Protein AF-A0A0K2ZDU6-F1 (afdb_monomer)

Sequence (89 aa):
MFFGVPYIPFFIGAGGGFLMGIYFDMWLLLLIPVIVFVMQQMTKRDEMIFRMLGLRWMLRMRVRNLQRYSGMWVFSPNEYRRNVPGAKP

Solvent-accessible surface area (backbone atoms only — not comparable to full-atom values): 5387 Å² total; per-residue (Å²): 108,52,95,71,26,54,56,67,64,46,50,55,49,43,48,48,28,46,50,47,11,73,75,77,40,65,75,41,44,68,46,29,63,56,54,52,50,54,47,30,60,49,34,73,76,39,70,60,52,62,58,52,51,50,50,51,50,53,50,58,74,64,52,80,54,36,81,84,50,80,68,44,89,60,89,65,91,74,73,80,69,87,76,58,92,81,70,79,133

Nearest PDB structures (foldseek):
  7o41-assembly1_C-1  TM=7.735E-01  e=2.547E-02  Escherichia coli

Foldseek 3Di:
DPPLADPVQLCCQLVVQVVCCVPPHVVSNVCSVVSVVVRNVVSVVPVCPVVVVVVVVVLVVQQDCCVVVVNDSDNDPDDDPPDDVPDDD

Structure (mmCIF, N/CA/C/O backbone):
data_AF-A0A0K2ZDU6-F1
#
_entry.id   AF-A0A0K2ZDU6-F1
#
loop_
_atom_site.group_PDB
_atom_site.id
_atom_site.type_symbol
_atom_site.label_atom_id
_atom_site.label_alt_id
_atom_site.label_comp_id
_atom_site.label_asym_id
_atom_site.label_entity_id
_atom_site.label_seq_id
_atom_site.pdbx_PDB_ins_code
_atom_site.Cartn_x
_atom_site.Cartn_y
_atom_site.Cartn_z
_atom_site.occupancy
_atom_site.B_iso_or_equiv
_atom_site.auth_seq_id
_atom_site.auth_comp_id
_atom_site.auth_asym_id
_atom_site.auth_atom_id
_atom_site.pdbx_PDB_model_num
ATOM 1 N N . MET A 1 1 ? -1.869 9.873 -12.020 1.00 71.62 1 MET A N 1
ATOM 2 C CA . MET A 1 1 ? -1.737 8.488 -12.528 1.00 71.62 1 MET A CA 1
ATOM 3 C C . MET A 1 1 ? -0.410 8.372 -13.259 1.00 71.62 1 MET A C 1
ATOM 5 O O . MET A 1 1 ? 0.031 9.375 -13.801 1.00 71.62 1 MET A O 1
ATOM 9 N N . PHE A 1 2 ? 0.229 7.206 -13.253 1.00 73.12 2 PHE A N 1
ATOM 10 C CA . PHE A 1 2 ? 1.506 6.939 -13.921 1.00 73.12 2 PHE A CA 1
ATOM 11 C C . PHE A 1 2 ? 1.371 5.620 -14.697 1.00 73.12 2 PHE A C 1
ATOM 13 O O . PHE A 1 2 ? 0.828 4.660 -14.155 1.00 73.12 2 PHE A O 1
ATOM 20 N N . PHE A 1 3 ? 1.749 5.588 -15.981 1.00 74.69 3 PHE A N 1
ATOM 21 C CA . PHE A 1 3 ? 1.513 4.443 -16.886 1.00 74.69 3 PHE A CA 1
ATOM 22 C C . PHE A 1 3 ? 0.068 3.882 -16.869 1.00 74.69 3 PHE A C 1
ATOM 24 O O . PHE A 1 3 ? -0.139 2.673 -16.957 1.00 74.69 3 PHE A O 1
ATOM 31 N N . GLY A 1 4 ? -0.954 4.738 -16.729 1.00 78.12 4 GLY A N 1
ATOM 32 C CA . GLY A 1 4 ? -2.362 4.303 -16.680 1.00 78.12 4 GLY A CA 1
ATOM 33 C C . GLY A 1 4 ? -2.782 3.605 -15.376 1.00 78.12 4 GLY A C 1
ATOM 34 O O . GLY A 1 4 ? -3.861 3.021 -15.303 1.00 78.12 4 GLY A O 1
ATOM 35 N N . VAL A 1 5 ? -1.947 3.663 -14.335 1.00 85.19 5 VAL A N 1
ATOM 36 C CA . VAL A 1 5 ? -2.223 3.132 -12.992 1.00 85.19 5 VAL A CA 1
ATOM 37 C 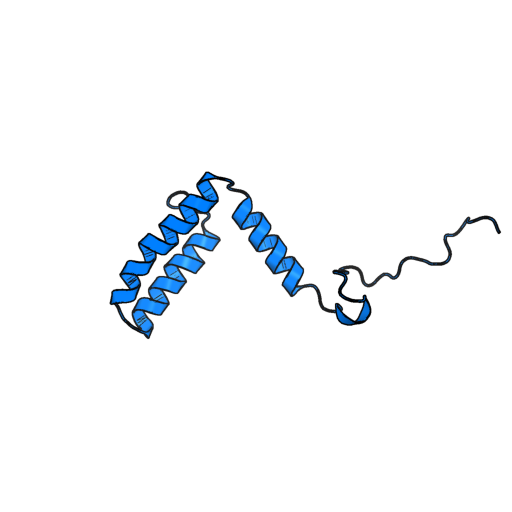C . VAL A 1 5 ? -2.215 4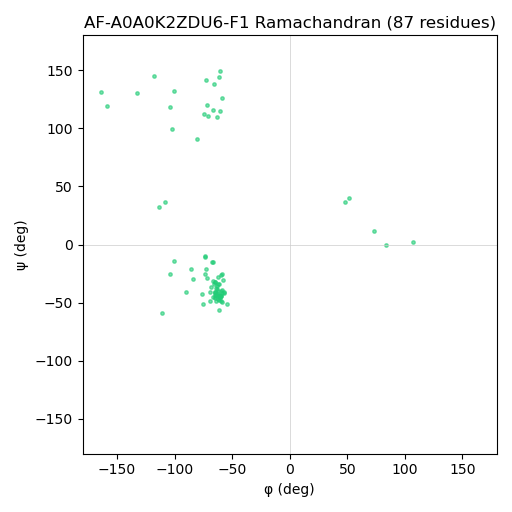.287 -11.976 1.00 85.19 5 VAL A C 1
ATOM 39 O O . VAL A 1 5 ? -1.454 5.251 -12.135 1.00 85.19 5 VAL A O 1
ATOM 42 N N . PRO A 1 6 ? -3.054 4.274 -10.924 1.00 87.69 6 PRO A N 1
ATOM 43 C CA . PRO A 1 6 ? -2.978 5.288 -9.874 1.00 87.69 6 PRO A CA 1
ATOM 44 C C . PRO A 1 6 ? -1.608 5.279 -9.166 1.00 87.69 6 PRO A C 1
ATOM 46 O O . PRO A 1 6 ? -0.964 4.242 -9.041 1.00 87.69 6 PRO A O 1
ATOM 49 N N . TYR A 1 7 ? -1.147 6.440 -8.688 1.00 88.88 7 TYR A N 1
ATOM 50 C CA . TYR A 1 7 ? 0.227 6.601 -8.177 1.00 88.88 7 TYR A CA 1
ATOM 51 C C . TYR A 1 7 ? 0.537 5.699 -6.969 1.00 88.88 7 TYR A C 1
ATOM 53 O O . TYR A 1 7 ? 1.573 5.044 -6.924 1.00 88.88 7 TYR A O 1
ATOM 61 N N . ILE A 1 8 ? -0.393 5.630 -6.013 1.00 88.31 8 ILE A N 1
ATOM 62 C CA . ILE A 1 8 ? -0.246 4.846 -4.779 1.00 88.31 8 ILE A CA 1
ATOM 63 C C . ILE A 1 8 ? -0.077 3.339 -5.066 1.00 88.31 8 ILE A C 1
ATOM 65 O O . ILE A 1 8 ? 0.931 2.778 -4.638 1.00 88.31 8 ILE A O 1
ATOM 69 N N . PRO A 1 9 ? -0.994 2.656 -5.786 1.00 89.25 9 PRO A N 1
ATOM 70 C CA . PRO A 1 9 ? -0.832 1.234 -6.085 1.00 89.25 9 PRO A CA 1
ATOM 71 C C . PRO A 1 9 ? 0.400 0.950 -6.949 1.00 89.25 9 PRO A C 1
ATOM 73 O O . PRO A 1 9 ? 1.073 -0.047 -6.700 1.00 89.25 9 PRO A O 1
ATOM 76 N N . PHE A 1 10 ? 0.753 1.837 -7.890 1.00 91.81 10 PHE A N 1
ATOM 77 C CA . PHE A 1 10 ? 1.987 1.696 -8.665 1.00 91.81 10 PHE A CA 1
ATOM 78 C C . PHE A 1 10 ? 3.222 1.680 -7.757 1.00 91.81 10 PHE A C 1
ATOM 80 O O . PHE A 1 10 ? 4.039 0.772 -7.863 1.00 91.81 10 PHE A O 1
ATOM 87 N N . PHE A 1 11 ? 3.340 2.636 -6.833 1.00 93.06 11 PHE A N 1
ATOM 88 C CA . PHE A 1 11 ? 4.492 2.714 -5.936 1.00 93.06 11 PHE A CA 1
ATOM 89 C C . PHE A 1 11 ? 4.572 1.510 -4.991 1.00 93.06 11 PHE A C 1
ATOM 91 O O . PHE A 1 11 ? 5.646 0.951 -4.797 1.00 93.06 11 PHE A O 1
ATOM 98 N N . ILE A 1 12 ? 3.434 1.063 -4.451 1.00 93.12 12 ILE A N 1
ATOM 99 C CA . ILE A 1 12 ? 3.386 -0.118 -3.578 1.00 93.12 12 ILE A CA 1
ATOM 100 C C . ILE A 1 12 ? 3.775 -1.384 -4.354 1.00 93.12 12 ILE A C 1
ATOM 102 O O . ILE A 1 12 ? 4.554 -2.189 -3.852 1.00 93.12 12 ILE A O 1
ATOM 106 N N . GLY A 1 13 ? 3.270 -1.566 -5.576 1.00 92.06 13 GLY A N 1
ATOM 107 C CA . GLY A 1 13 ? 3.557 -2.761 -6.370 1.00 92.06 13 GLY A CA 1
ATOM 108 C C . GLY A 1 13 ? 4.955 -2.776 -6.980 1.00 92.06 13 GLY A C 1
ATOM 109 O O . GLY A 1 13 ? 5.683 -3.747 -6.802 1.00 92.06 13 GLY A O 1
ATOM 110 N N . ALA A 1 14 ? 5.349 -1.706 -7.673 1.00 93.38 14 ALA A N 1
ATOM 111 C CA . ALA A 1 14 ? 6.671 -1.601 -8.286 1.00 93.38 14 ALA A CA 1
ATOM 112 C C . ALA A 1 14 ? 7.771 -1.469 -7.226 1.00 93.38 14 ALA A C 1
ATOM 114 O O . ALA A 1 14 ? 8.797 -2.131 -7.338 1.00 93.38 14 ALA A O 1
ATOM 115 N N . GLY A 1 15 ? 7.539 -0.684 -6.170 1.00 93.88 15 GLY A N 1
ATOM 116 C CA . GLY A 1 15 ? 8.452 -0.579 -5.031 1.00 93.88 15 GLY A CA 1
ATOM 117 C C . GLY A 1 15 ? 8.559 -1.891 -4.256 1.00 93.88 15 GLY A C 1
ATOM 118 O O . GLY A 1 15 ? 9.662 -2.311 -3.924 1.00 93.88 15 GLY A O 1
ATOM 119 N N . GLY A 1 16 ? 7.440 -2.591 -4.041 1.00 94.38 16 GLY A N 1
ATOM 120 C CA . GLY A 1 16 ? 7.436 -3.927 -3.443 1.00 94.38 16 GLY A CA 1
ATOM 121 C C . GLY A 1 16 ? 8.215 -4.944 -4.278 1.00 94.38 16 GLY A C 1
ATOM 122 O O . GLY A 1 16 ? 9.075 -5.636 -3.740 1.00 94.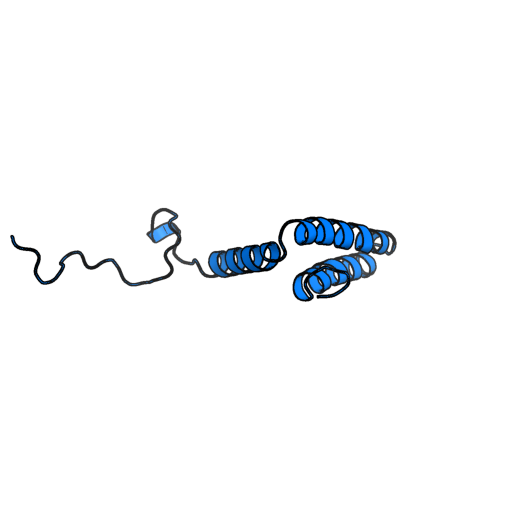38 16 GLY A O 1
ATOM 123 N N . GLY A 1 17 ? 7.980 -4.988 -5.593 1.00 94.44 17 GLY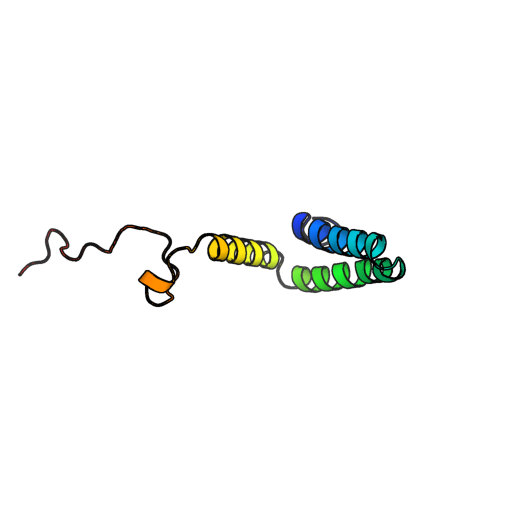 A N 1
ATOM 124 C CA . GLY A 1 17 ? 8.724 -5.852 -6.516 1.00 94.44 17 GLY A CA 1
ATOM 125 C C . GLY A 1 17 ? 10.212 -5.501 -6.596 1.00 94.44 17 GLY A C 1
ATOM 126 O O . GLY A 1 17 ? 11.054 -6.394 -6.612 1.00 94.44 17 GLY A O 1
ATOM 127 N N . PHE A 1 18 ? 10.550 -4.211 -6.568 1.00 95.50 18 PHE A N 1
ATOM 128 C CA . PHE A 1 18 ? 11.932 -3.736 -6.539 1.00 95.50 18 PHE A CA 1
ATOM 129 C C . PHE A 1 18 ? 12.663 -4.159 -5.264 1.00 95.50 18 PHE A C 1
ATOM 131 O O . PHE A 1 18 ? 13.752 -4.723 -5.343 1.00 95.50 18 PHE A O 1
ATOM 138 N N . LEU A 1 19 ? 12.048 -3.951 -4.094 1.00 95.88 19 LEU A N 1
ATOM 139 C CA . LEU A 1 19 ? 12.599 -4.422 -2.825 1.00 95.88 19 LEU A CA 1
ATOM 140 C C . LEU A 1 19 ? 12.759 -5.944 -2.848 1.00 95.88 19 LEU A C 1
ATOM 142 O O . LEU A 1 19 ? 13.817 -6.448 -2.493 1.00 95.88 19 LEU A O 1
ATOM 146 N N . MET A 1 20 ? 11.765 -6.684 -3.341 1.00 94.31 20 MET A N 1
ATOM 147 C CA . MET A 1 20 ? 11.866 -8.139 -3.462 1.00 94.31 20 MET A CA 1
ATOM 148 C C . MET A 1 20 ? 13.048 -8.560 -4.353 1.00 94.31 20 MET A C 1
ATOM 150 O O . MET A 1 20 ? 13.775 -9.487 -4.006 1.00 94.31 20 MET A O 1
ATOM 154 N N . GLY A 1 21 ? 13.283 -7.828 -5.444 1.00 94.38 21 GLY A N 1
ATOM 155 C CA . GLY A 1 21 ? 14.422 -8.030 -6.336 1.00 94.38 21 GLY A CA 1
ATOM 156 C C . GLY A 1 21 ? 15.783 -7.781 -5.695 1.00 94.38 21 GLY A C 1
ATOM 157 O O . GLY A 1 21 ? 16.735 -8.505 -5.959 1.00 94.38 21 GLY A O 1
ATOM 158 N N . ILE A 1 22 ? 15.881 -6.783 -4.821 1.00 95.31 22 ILE A N 1
ATOM 159 C CA . ILE A 1 22 ? 17.128 -6.494 -4.103 1.00 95.31 22 ILE A CA 1
ATOM 160 C C . ILE A 1 22 ? 17.372 -7.501 -2.978 1.00 95.31 22 ILE A C 1
ATOM 162 O O . ILE A 1 22 ? 18.505 -7.926 -2.774 1.00 95.31 22 ILE A O 1
ATOM 166 N N . TYR A 1 23 ? 16.328 -7.848 -2.223 1.00 95.06 23 TYR A N 1
ATOM 167 C CA . TYR A 1 23 ? 16.473 -8.632 -0.996 1.00 95.06 23 TYR A CA 1
ATOM 168 C C . TYR A 1 23 ? 16.536 -10.144 -1.226 1.00 95.06 23 TYR A C 1
ATOM 170 O O . TYR A 1 23 ? 17.160 -10.834 -0.424 1.00 95.06 23 TYR A O 1
ATOM 178 N N . PHE A 1 24 ? 15.889 -10.664 -2.272 1.00 93.88 24 PHE A N 1
ATOM 179 C CA . PHE A 1 24 ? 15.850 -12.105 -2.534 1.00 93.88 24 PHE A CA 1
ATOM 180 C C . PHE A 1 24 ? 16.656 -12.476 -3.770 1.00 93.88 24 PHE A C 1
ATOM 182 O O . PHE A 1 24 ? 17.575 -13.282 -3.672 1.00 93.88 24 PHE A O 1
ATOM 189 N N . ASP A 1 25 ? 16.305 -11.908 -4.925 1.00 92.06 25 ASP A N 1
ATOM 190 C CA . ASP A 1 25 ? 16.946 -12.252 -6.190 1.00 92.06 25 ASP A CA 1
ATOM 191 C C . ASP A 1 25 ? 16.642 -11.205 -7.276 1.00 92.06 25 ASP A C 1
ATOM 193 O O . ASP A 1 25 ? 15.477 -10.879 -7.518 1.00 92.06 25 ASP A O 1
ATOM 197 N N . MET A 1 26 ? 17.670 -10.721 -7.984 1.00 91.62 26 MET A N 1
ATOM 198 C CA . MET A 1 26 ? 17.534 -9.714 -9.047 1.00 91.62 26 MET A CA 1
ATOM 199 C C . MET A 1 26 ? 16.606 -10.145 -10.193 1.00 91.62 26 MET A C 1
ATOM 201 O O . MET A 1 26 ? 16.004 -9.279 -10.834 1.00 91.62 26 MET A O 1
ATOM 205 N N . TRP A 1 27 ? 16.423 -11.444 -10.439 1.00 93.44 27 TRP A N 1
ATOM 206 C CA . TRP A 1 27 ? 15.470 -11.953 -11.431 1.00 93.44 27 TRP A CA 1
ATOM 207 C C . TRP A 1 27 ? 14.026 -11.532 -11.126 1.00 93.44 27 TRP A C 1
ATOM 209 O O . TRP A 1 27 ? 13.227 -11.357 -12.049 1.00 93.44 27 TRP A O 1
ATOM 219 N N . LEU A 1 28 ? 13.687 -11.273 -9.857 1.00 91.06 28 LEU A N 1
ATOM 220 C CA . LEU A 1 28 ? 12.353 -10.810 -9.457 1.00 91.06 28 LEU A CA 1
ATOM 221 C C . LEU A 1 28 ? 12.035 -9.394 -9.950 1.00 91.06 28 LEU A C 1
ATOM 223 O O . LEU A 1 28 ? 10.865 -9.017 -10.002 1.00 91.06 28 LEU A O 1
ATOM 227 N N . LEU A 1 29 ? 13.028 -8.622 -10.396 1.00 92.44 29 LEU A N 1
ATOM 228 C CA . LEU A 1 29 ? 12.777 -7.335 -11.050 1.00 92.44 29 LEU A CA 1
ATOM 229 C C . LEU A 1 29 ? 11.969 -7.499 -12.347 1.00 92.44 29 LEU A C 1
ATOM 231 O O . LEU A 1 29 ? 11.181 -6.618 -12.693 1.00 92.44 29 LEU A O 1
ATOM 235 N N . LEU A 1 30 ? 12.073 -8.652 -13.021 1.00 93.94 30 LEU A N 1
ATOM 236 C CA . LEU A 1 30 ? 11.248 -8.980 -14.191 1.00 93.94 30 LEU A CA 1
ATOM 237 C C . LEU A 1 30 ? 9.761 -9.156 -13.843 1.00 93.94 30 LEU A C 1
ATOM 239 O O . LEU A 1 30 ? 8.912 -9.103 -14.732 1.00 93.94 30 LEU A O 1
ATOM 243 N N . LEU A 1 31 ? 9.418 -9.313 -12.562 1.00 92.62 31 LEU A N 1
ATOM 244 C CA . LEU A 1 31 ? 8.033 -9.379 -12.099 1.00 92.62 31 LEU A CA 1
ATOM 245 C C . LEU A 1 31 ? 7.351 -8.001 -12.123 1.00 92.62 31 LEU A C 1
ATOM 247 O O . LEU A 1 31 ? 6.130 -7.918 -12.252 1.00 92.62 31 LEU A O 1
ATOM 251 N N . ILE A 1 32 ? 8.116 -6.908 -12.033 1.00 92.94 32 ILE A N 1
ATOM 252 C CA . ILE A 1 32 ? 7.589 -5.535 -12.006 1.00 92.94 32 ILE A CA 1
ATOM 253 C C . ILE A 1 32 ? 6.680 -5.232 -13.214 1.00 92.94 32 ILE A C 1
ATOM 255 O O . ILE A 1 32 ? 5.546 -4.799 -12.987 1.00 92.94 32 ILE A O 1
ATOM 259 N N . PRO A 1 33 ? 7.079 -5.473 -14.482 1.00 93.19 33 PRO A N 1
ATOM 260 C CA . PRO A 1 33 ? 6.190 -5.245 -15.623 1.00 93.19 33 PRO A CA 1
ATOM 261 C C . PRO A 1 33 ? 4.928 -6.115 -15.579 1.00 93.19 33 PRO A C 1
ATOM 263 O O . PRO A 1 33 ? 3.859 -5.639 -15.957 1.00 93.19 33 PRO A O 1
ATOM 266 N N 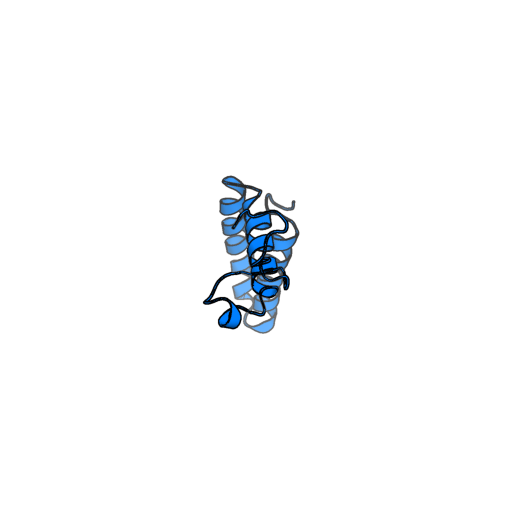. VAL A 1 34 ? 5.011 -7.348 -15.062 1.00 94.06 34 VAL A N 1
ATOM 267 C CA . VAL A 1 34 ? 3.841 -8.227 -14.892 1.00 94.06 34 VAL A CA 1
ATOM 268 C C . VAL A 1 34 ? 2.860 -7.625 -13.883 1.00 94.06 34 VAL A C 1
ATOM 270 O O . VAL A 1 34 ? 1.663 -7.535 -14.158 1.00 94.06 34 VAL A O 1
ATOM 273 N N . ILE A 1 35 ? 3.360 -7.142 -12.743 1.00 92.62 35 ILE A N 1
ATOM 274 C CA . ILE A 1 35 ? 2.553 -6.477 -11.711 1.00 92.62 35 ILE A CA 1
ATOM 275 C C . ILE A 1 35 ? 1.866 -5.229 -12.283 1.00 92.62 35 ILE A C 1
ATOM 277 O O . ILE A 1 35 ? 0.656 -5.053 -12.113 1.00 92.62 35 ILE A O 1
ATOM 281 N N . VAL A 1 36 ? 2.613 -4.373 -12.986 1.00 92.12 36 VAL A N 1
ATOM 282 C CA . VAL A 1 36 ? 2.068 -3.145 -13.586 1.00 92.12 36 VAL A CA 1
ATOM 283 C C . VAL A 1 36 ? 1.016 -3.481 -14.641 1.00 92.12 36 VAL A C 1
ATOM 285 O O . VAL A 1 36 ? -0.045 -2.857 -14.653 1.00 92.12 36 VAL A O 1
ATOM 288 N N . PHE A 1 37 ? 1.249 -4.500 -15.470 1.00 92.94 37 PHE A N 1
ATOM 289 C CA . PHE A 1 37 ? 0.276 -4.952 -16.462 1.00 92.94 37 PHE A CA 1
ATOM 290 C C . PHE A 1 37 ? -1.034 -5.411 -15.813 1.00 92.94 37 PHE A C 1
ATOM 292 O O . PHE A 1 37 ? -2.111 -5.008 -16.253 1.00 92.94 37 PHE A O 1
ATOM 299 N N . VAL A 1 38 ? -0.969 -6.192 -14.731 1.00 91.38 38 VAL A N 1
ATOM 300 C CA . VAL A 1 38 ? -2.167 -6.614 -13.986 1.00 91.38 38 VAL A CA 1
ATOM 301 C C . VAL A 1 38 ? -2.931 -5.403 -13.448 1.00 91.38 38 VAL A C 1
ATOM 303 O O . VAL A 1 38 ? -4.150 -5.325 -13.617 1.00 91.38 38 VAL A O 1
ATOM 306 N N . MET A 1 39 ? -2.235 -4.420 -12.870 1.00 90.44 39 MET A N 1
ATOM 307 C CA . MET A 1 39 ? -2.882 -3.192 -12.401 1.00 90.44 39 MET A CA 1
ATOM 308 C C . MET A 1 39 ? -3.528 -2.405 -13.542 1.00 90.44 39 MET A C 1
ATOM 310 O O . MET A 1 39 ? -4.644 -1.917 -13.382 1.00 90.44 39 MET A O 1
ATOM 314 N N . GLN A 1 40 ? -2.878 -2.324 -14.705 1.00 89.19 40 GLN A N 1
ATOM 315 C CA . GLN A 1 40 ? -3.454 -1.686 -15.889 1.00 89.19 40 GLN A CA 1
ATOM 316 C C . GLN A 1 40 ? -4.749 -2.370 -16.328 1.00 89.19 40 GLN A C 1
ATOM 318 O O . GLN A 1 40 ? -5.702 -1.684 -16.688 1.00 89.19 40 GLN A O 1
ATOM 323 N N . GLN A 1 41 ? -4.825 -3.704 -16.282 1.00 89.62 41 GLN A N 1
ATOM 324 C CA . GLN A 1 41 ? -6.063 -4.419 -16.614 1.00 89.62 41 GLN A CA 1
ATOM 325 C C . GLN A 1 41 ? -7.198 -4.113 -15.630 1.00 89.62 41 GLN A C 1
ATOM 327 O O . GLN A 1 41 ? -8.357 -4.057 -16.040 1.00 89.62 41 GLN A O 1
ATOM 332 N N . MET A 1 42 ? -6.877 -3.862 -14.359 1.00 86.38 42 MET A N 1
ATOM 333 C CA . MET A 1 42 ? -7.865 -3.426 -13.370 1.00 86.38 42 MET A CA 1
ATOM 334 C C . MET A 1 42 ? -8.356 -2.004 -13.665 1.00 86.38 42 MET A C 1
ATOM 336 O O . MET A 1 42 ? -9.566 -1.793 -13.752 1.00 86.38 42 MET A O 1
ATOM 340 N N . THR A 1 43 ? -7.445 -1.051 -13.903 1.00 86.88 43 THR A N 1
ATOM 341 C CA . THR A 1 43 ? -7.822 0.344 -14.204 1.00 86.88 43 THR A CA 1
ATOM 342 C C . THR A 1 43 ? -8.581 0.473 -15.525 1.00 86.88 43 THR A C 1
ATOM 344 O O . THR A 1 43 ? -9.450 1.329 -15.642 1.00 86.88 43 THR A O 1
ATOM 347 N N . LYS A 1 44 ? -8.290 -0.381 -16.520 1.00 83.56 44 LYS A N 1
ATOM 348 C CA . LYS A 1 44 ? -8.997 -0.391 -17.814 1.00 83.56 44 LYS A CA 1
ATOM 349 C C . LYS A 1 44 ? -10.500 -0.610 -17.671 1.00 83.56 44 LYS A C 1
ATOM 351 O O . LYS A 1 44 ? -11.249 -0.160 -18.531 1.00 83.56 44 LYS A O 1
ATOM 356 N N . ARG A 1 45 ? -10.932 -1.343 -16.639 1.00 77.06 45 ARG A N 1
ATOM 357 C CA . ARG A 1 45 ? -12.353 -1.615 -16.398 1.00 77.06 45 ARG A CA 1
ATOM 358 C C . ARG A 1 45 ? -13.006 -0.571 -15.508 1.00 77.06 45 ARG A C 1
ATOM 360 O O . ARG A 1 45 ? -14.145 -0.209 -15.767 1.00 77.06 45 ARG A O 1
ATOM 367 N N . ASP A 1 46 ? -12.307 -0.124 -14.470 1.00 83.50 46 ASP A N 1
ATOM 368 C CA . ASP A 1 46 ? -12.806 0.900 -13.560 1.00 83.50 46 ASP A CA 1
ATOM 369 C C . ASP A 1 46 ? -11.636 1.568 -12.828 1.00 83.50 46 ASP A C 1
ATOM 371 O O . ASP A 1 46 ? -10.889 0.932 -12.081 1.00 83.50 46 ASP A O 1
ATOM 375 N N . GLU A 1 47 ? -11.482 2.874 -13.016 1.00 79.06 47 GLU A N 1
ATOM 376 C CA . GLU A 1 47 ? -10.472 3.672 -12.325 1.00 79.06 47 GLU A CA 1
ATOM 377 C C . GLU A 1 47 ? -10.739 3.762 -10.810 1.00 79.06 47 GLU A C 1
ATOM 379 O O . GLU A 1 47 ? -9.801 3.798 -10.001 1.00 79.06 47 GLU A O 1
ATOM 384 N N . MET A 1 48 ? -12.010 3.730 -10.394 1.00 87.69 48 MET A N 1
ATOM 385 C CA . MET A 1 48 ? -12.402 3.826 -8.989 1.00 87.69 48 MET A CA 1
ATOM 386 C C . MET A 1 48 ? -12.116 2.548 -8.198 1.00 87.69 48 MET A C 1
ATOM 388 O O . MET A 1 48 ? -12.155 2.587 -6.963 1.00 87.69 48 MET A O 1
ATOM 392 N N . ILE A 1 49 ? -11.772 1.434 -8.853 1.00 87.94 49 ILE A N 1
ATOM 393 C CA . ILE A 1 49 ? -11.566 0.146 -8.181 1.00 87.94 49 ILE A CA 1
ATOM 394 C C . ILE A 1 49 ? -10.476 0.217 -7.108 1.00 87.94 49 ILE A C 1
ATOM 396 O O . ILE A 1 49 ? -10.674 -0.264 -5.993 1.00 87.94 49 ILE A O 1
A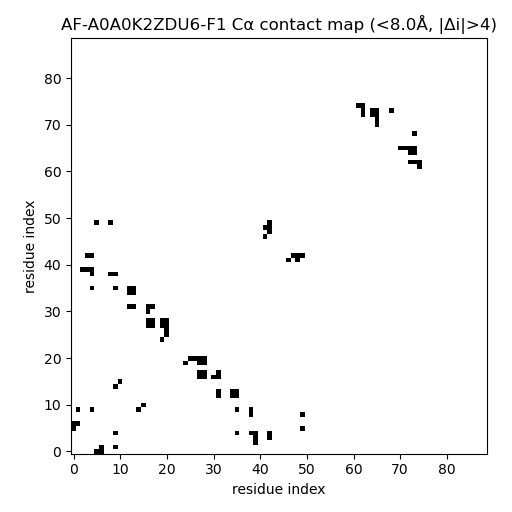TOM 400 N N . PHE A 1 50 ? -9.366 0.910 -7.379 1.00 86.44 50 PHE A N 1
ATOM 401 C CA . PHE A 1 50 ? -8.283 1.084 -6.408 1.00 86.44 50 PHE A CA 1
ATOM 402 C C . PHE A 1 50 ? -8.705 1.959 -5.230 1.00 86.44 50 PHE A C 1
ATOM 404 O O . PHE A 1 50 ? -8.337 1.687 -4.086 1.00 86.44 50 PHE A O 1
ATOM 411 N N . ARG A 1 51 ? -9.520 2.986 -5.492 1.00 88.12 51 ARG A N 1
ATOM 412 C CA . ARG A 1 51 ? -10.060 3.859 -4.448 1.00 88.12 51 ARG A CA 1
ATOM 413 C C . ARG A 1 51 ? -11.017 3.089 -3.541 1.00 88.12 51 ARG A C 1
ATOM 415 O O . ARG A 1 51 ? -10.902 3.182 -2.321 1.00 88.12 51 ARG A O 1
ATOM 422 N N . MET A 1 52 ? -11.916 2.294 -4.117 1.00 91.88 52 MET A N 1
ATOM 423 C CA . MET A 1 52 ? -12.840 1.443 -3.364 1.00 91.88 52 MET A CA 1
ATOM 424 C C . MET A 1 52 ? -12.104 0.359 -2.571 1.00 91.88 52 MET A C 1
ATOM 426 O O . MET A 1 52 ? -12.431 0.118 -1.409 1.00 91.88 52 MET A O 1
ATOM 430 N N . LEU A 1 53 ? -11.073 -0.255 -3.156 1.00 90.00 53 LEU A N 1
ATOM 431 C CA . LEU A 1 53 ? -10.256 -1.264 -2.486 1.00 90.00 53 LEU A CA 1
ATOM 432 C C . LEU A 1 53 ? -9.497 -0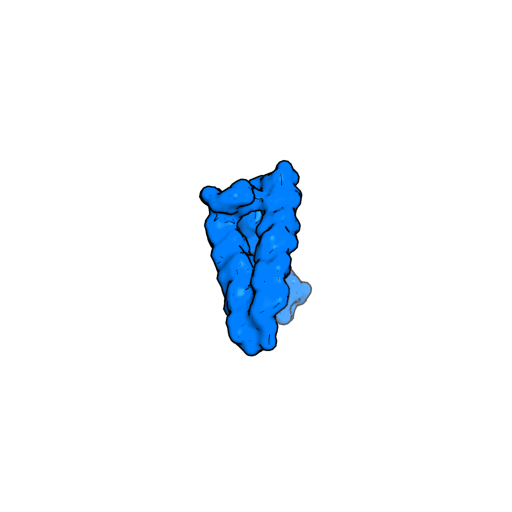.664 -1.295 1.00 90.00 53 LEU A C 1
ATOM 434 O O . LEU A 1 53 ? -9.525 -1.233 -0.203 1.00 90.00 53 LEU A O 1
ATOM 438 N N . GLY A 1 54 ? -8.920 0.528 -1.470 1.00 88.81 54 GLY A N 1
ATOM 439 C CA . GLY A 1 54 ? -8.293 1.290 -0.390 1.00 88.81 54 GLY A CA 1
ATOM 440 C C . GLY A 1 54 ? -9.276 1.666 0.722 1.00 88.81 54 GLY A C 1
ATOM 441 O O . GLY A 1 54 ? -8.982 1.452 1.898 1.00 88.81 54 GLY A O 1
ATOM 442 N N . LEU A 1 55 ? -10.473 2.152 0.376 1.00 92.00 55 LEU A N 1
ATOM 443 C CA . LEU A 1 55 ? -11.525 2.460 1.354 1.00 92.00 55 LEU A CA 1
ATOM 444 C C . LEU A 1 55 ? -11.963 1.214 2.127 1.00 92.00 55 LEU A C 1
ATOM 446 O O . LEU A 1 55 ? -12.072 1.258 3.351 1.00 92.00 55 LEU A O 1
ATOM 450 N N . ARG A 1 56 ? -12.154 0.083 1.441 1.00 90.56 56 ARG A N 1
ATOM 451 C CA . ARG A 1 56 ? -12.507 -1.191 2.077 1.00 90.56 56 ARG A CA 1
ATOM 452 C C . ARG A 1 56 ? -11.436 -1.633 3.067 1.00 90.56 56 ARG A C 1
ATOM 454 O O . ARG A 1 56 ? -11.777 -2.067 4.165 1.00 90.56 56 ARG A O 1
ATOM 461 N N . TRP A 1 57 ? -10.163 -1.520 2.699 1.00 90.31 57 TRP A N 1
ATOM 462 C CA . TRP A 1 57 ? -9.047 -1.837 3.590 1.00 90.31 57 TRP A CA 1
ATOM 463 C C . TRP A 1 57 ? -8.987 -0.892 4.789 1.00 90.31 57 TRP A C 1
ATOM 465 O O . TRP A 1 57 ? -8.871 -1.354 5.923 1.00 90.31 57 TRP A O 1
ATOM 475 N N . MET A 1 58 ? -9.143 0.414 4.566 1.00 90.31 58 MET A N 1
ATOM 476 C CA . MET A 1 58 ? -9.153 1.407 5.640 1.00 90.31 58 MET A CA 1
ATOM 477 C C . MET A 1 58 ? -10.294 1.157 6.631 1.00 90.31 58 MET A C 1
ATOM 479 O O . MET A 1 58 ? -10.070 1.160 7.841 1.00 90.31 58 MET A O 1
ATOM 483 N N . LEU A 1 59 ? -11.503 0.902 6.128 1.00 90.19 59 LEU A N 1
ATOM 484 C CA . LEU A 1 59 ? -12.657 0.561 6.955 1.00 90.19 59 LEU A CA 1
ATOM 485 C C . LEU A 1 59 ? -12.405 -0.739 7.716 1.00 90.19 59 LEU A C 1
ATOM 487 O O . LEU A 1 59 ? -12.567 -0.759 8.932 1.00 90.19 59 LEU A O 1
ATOM 491 N N . ARG A 1 60 ? -11.907 -1.783 7.044 1.00 87.19 60 ARG A N 1
ATOM 492 C CA . ARG A 1 60 ? -11.593 -3.072 7.674 1.00 87.19 60 ARG A CA 1
ATOM 493 C C . ARG A 1 60 ? -10.593 -2.935 8.824 1.00 87.19 60 ARG A C 1
ATOM 495 O O . ARG A 1 60 ? -10.800 -3.561 9.855 1.00 87.19 60 ARG A O 1
ATOM 502 N N . MET A 1 61 ? -9.558 -2.105 8.682 1.00 87.31 61 MET A N 1
ATOM 503 C CA . MET A 1 61 ? -8.583 -1.861 9.756 1.00 87.31 61 MET A CA 1
ATOM 504 C C . MET A 1 61 ? -9.135 -1.006 10.907 1.00 87.31 61 MET A C 1
ATOM 506 O O . MET A 1 61 ? -8.600 -1.045 12.013 1.00 87.31 61 MET A O 1
ATOM 510 N N . ARG A 1 62 ? -10.200 -0.227 10.674 1.00 85.81 62 ARG A N 1
ATOM 511 C CA . ARG A 1 62 ? -10.848 0.596 11.708 1.00 85.81 62 ARG A CA 1
ATOM 512 C C . ARG A 1 62 ? -11.902 -0.158 12.515 1.00 85.81 62 ARG A C 1
ATOM 514 O O . ARG A 1 62 ? -12.215 0.273 13.624 1.00 85.81 62 ARG A O 1
ATOM 521 N N . VAL A 1 63 ? -12.451 -1.263 12.006 1.00 84.56 63 VAL A N 1
ATOM 522 C CA . VAL A 1 63 ? -13.412 -2.069 12.771 1.00 84.56 63 VAL A CA 1
ATOM 523 C C . VAL A 1 63 ? -12.681 -2.799 13.900 1.00 84.56 63 VAL A C 1
ATOM 525 O O . VAL A 1 63 ? -11.917 -3.727 13.660 1.00 84.56 63 VAL A O 1
ATOM 528 N N . ARG A 1 64 ? -12.938 -2.392 15.148 1.00 76.56 64 ARG A N 1
ATOM 529 C CA . ARG A 1 64 ? -12.320 -2.989 16.348 1.00 76.56 64 ARG A CA 1
ATOM 530 C C . ARG A 1 64 ? -13.246 -3.926 17.131 1.00 76.56 64 ARG A C 1
ATOM 532 O O . ARG A 1 64 ? -12.766 -4.835 17.792 1.00 76.56 64 ARG A O 1
ATOM 539 N N . ASN A 1 65 ? -14.566 -3.750 17.027 1.00 76.06 65 ASN A N 1
ATOM 540 C CA . ASN A 1 65 ? -15.549 -4.385 17.918 1.00 76.06 65 ASN A CA 1
ATOM 541 C C . ASN A 1 65 ? -16.375 -5.502 17.247 1.00 76.06 65 ASN A C 1
ATOM 543 O O . ASN A 1 65 ? -17.559 -5.650 17.540 1.00 76.06 65 ASN A O 1
ATOM 547 N N . LEU A 1 66 ? -15.772 -6.302 16.357 1.00 77.56 66 LEU A N 1
ATOM 548 C CA . LEU A 1 66 ? -16.484 -7.359 15.613 1.00 77.56 66 LEU A CA 1
ATOM 549 C C . LEU A 1 66 ? -17.180 -8.375 16.533 1.00 77.56 66 LEU A C 1
ATOM 551 O O . LEU A 1 66 ? -18.320 -8.753 16.279 1.00 77.56 66 LEU A O 1
ATOM 555 N N . GLN A 1 67 ? -16.520 -8.784 17.621 1.00 76.19 67 GLN A N 1
ATOM 556 C CA . GLN A 1 67 ? -17.069 -9.759 18.572 1.00 76.19 67 GLN A CA 1
ATOM 557 C C . GLN A 1 67 ? -18.297 -9.227 19.324 1.00 76.19 67 GLN A C 1
ATOM 559 O O . GLN A 1 67 ? -19.222 -9.983 19.597 1.00 76.19 67 GLN A O 1
ATOM 564 N N . ARG A 1 68 ? -18.338 -7.922 19.622 1.00 75.62 68 ARG A N 1
ATOM 565 C CA . ARG A 1 68 ? -19.438 -7.301 20.377 1.00 75.62 68 ARG A CA 1
ATOM 566 C C . ARG A 1 68 ? -20.728 -7.190 19.560 1.00 75.62 68 ARG A C 1
ATOM 568 O O . ARG A 1 68 ? -21.808 -7.225 20.132 1.00 75.62 68 ARG A O 1
ATOM 575 N N . TYR A 1 69 ? -20.619 -7.079 18.238 1.00 73.81 69 TYR A N 1
ATOM 576 C CA . TYR A 1 69 ? -21.757 -6.876 17.337 1.00 73.81 69 TYR A CA 1
ATOM 577 C C . TYR A 1 69 ? -21.998 -8.075 16.412 1.00 73.81 69 TYR A C 1
ATOM 579 O O . TYR A 1 69 ? -22.424 -7.896 15.275 1.00 73.81 69 TYR A O 1
ATOM 587 N N . SER A 1 70 ? -21.712 -9.300 16.873 1.00 77.62 70 SER A N 1
ATOM 588 C CA . SER A 1 70 ? -21.973 -10.539 16.118 1.00 77.62 70 SER A CA 1
ATOM 589 C C . SER A 1 70 ? -21.405 -10.520 14.685 1.00 77.62 70 SER A C 1
ATOM 591 O O . SER A 1 70 ? -22.050 -10.954 13.732 1.00 77.62 70 SER A O 1
ATOM 593 N N . GLY A 1 71 ? -20.203 -9.965 14.512 1.00 78.56 71 GLY A N 1
ATOM 594 C CA . GLY A 1 71 ? -19.527 -9.867 13.215 1.00 78.56 71 GLY A CA 1
ATOM 595 C C . GLY A 1 71 ? -19.937 -8.671 12.348 1.00 78.56 71 GLY A C 1
ATOM 596 O O . GLY A 1 71 ? -19.365 -8.489 11.273 1.00 78.56 71 GLY A O 1
ATOM 597 N N . MET A 1 72 ? -20.866 -7.821 12.797 1.00 81.12 72 MET A N 1
ATOM 598 C CA . MET A 1 72 ? -21.253 -6.616 12.060 1.00 81.12 72 MET A CA 1
ATOM 599 C C . MET A 1 72 ? -20.169 -5.532 12.120 1.00 81.12 72 MET A C 1
ATOM 601 O O . MET A 1 72 ? -19.530 -5.299 13.149 1.00 81.12 72 MET A O 1
ATOM 605 N N . TRP A 1 73 ? -19.977 -4.830 11.000 1.00 82.69 73 TRP A N 1
ATOM 606 C CA . TRP A 1 73 ? -19.068 -3.687 10.913 1.00 82.69 73 TRP A CA 1
ATOM 607 C C . TRP A 1 73 ? -19.749 -2.443 11.480 1.00 82.69 73 TRP A C 1
ATOM 609 O O . TRP A 1 73 ? -20.430 -1.706 10.770 1.00 82.69 73 TRP A O 1
ATOM 619 N N . VAL A 1 74 ? -19.564 -2.221 12.779 1.00 79.94 74 VAL A N 1
ATOM 620 C CA . VAL A 1 74 ? -20.107 -1.063 13.491 1.00 79.94 74 VAL A CA 1
ATOM 621 C C . VAL A 1 74 ? -18.987 -0.056 13.750 1.00 79.94 74 VAL A C 1
ATOM 623 O O . VAL A 1 74 ? -18.004 -0.359 14.425 1.00 79.94 74 VAL A O 1
ATOM 626 N N . PHE A 1 75 ? -19.137 1.149 13.195 1.00 79.31 75 PHE A N 1
ATOM 627 C CA . PHE A 1 75 ? -18.166 2.246 13.326 1.00 79.31 75 PHE A CA 1
ATOM 628 C C . PHE A 1 75 ? -18.567 3.293 14.372 1.00 79.31 75 PHE A C 1
ATOM 630 O O . PHE A 1 75 ? -17.736 4.106 14.769 1.00 79.3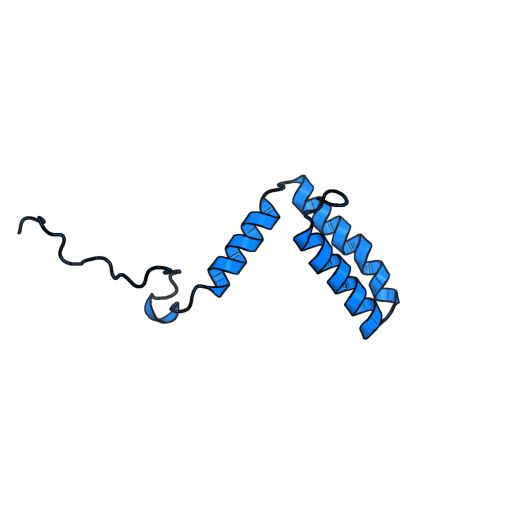1 75 PHE A O 1
ATOM 637 N N . SER A 1 76 ? -19.825 3.276 14.821 1.00 77.00 76 SER A N 1
ATOM 638 C CA . SER A 1 76 ? -20.323 4.154 15.877 1.00 77.00 76 SER A CA 1
ATOM 639 C C . SER A 1 76 ? -20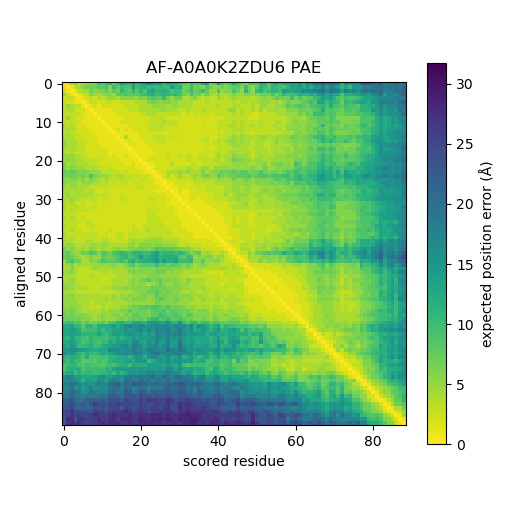.373 3.401 17.206 1.00 77.00 76 SER A C 1
ATOM 641 O O . SER A 1 76 ? -20.921 2.302 17.245 1.00 77.00 76 SER A O 1
ATOM 643 N N . PRO A 1 77 ? -19.862 3.972 18.308 1.00 68.12 77 PRO A N 1
ATOM 644 C CA . PRO A 1 77 ? -20.059 3.400 19.637 1.00 68.12 77 PRO A CA 1
ATOM 645 C C . PRO A 1 77 ? -21.489 3.611 20.160 1.00 68.12 77 PRO A C 1
ATOM 647 O O . PRO A 1 77 ? -21.837 3.063 21.200 1.00 68.12 77 PRO A O 1
ATOM 650 N N . ASN A 1 78 ? -22.303 4.429 19.481 1.00 75.00 78 ASN A N 1
ATOM 651 C CA . ASN A 1 78 ? -23.647 4.751 19.931 1.00 75.00 78 ASN A CA 1
ATOM 652 C C . ASN A 1 78 ? -24.581 3.563 19.685 1.00 75.00 78 ASN A C 1
ATOM 654 O O . ASN A 1 78 ? -24.892 3.240 18.536 1.00 75.00 78 ASN A O 1
ATOM 658 N N . GLU A 1 79 ? -25.045 2.931 20.759 1.00 69.81 79 GLU A N 1
ATOM 659 C CA . GLU A 1 79 ? -26.120 1.952 20.660 1.00 69.81 79 GLU A CA 1
ATOM 660 C C . GLU A 1 79 ? -27.407 2.653 20.217 1.00 69.81 79 GLU A C 1
ATOM 662 O O . GLU A 1 79 ? -27.719 3.768 20.650 1.00 69.81 79 GLU A O 1
ATOM 667 N N . TYR A 1 80 ? -28.148 2.020 19.305 1.00 68.81 80 TYR A N 1
ATOM 668 C CA . TYR A 1 80 ? -29.415 2.565 18.836 1.00 68.81 80 TYR A CA 1
ATOM 669 C C . TYR A 1 80 ? -30.356 2.741 20.034 1.00 68.81 80 TYR A C 1
ATOM 671 O O . TYR A 1 80 ? -30.565 1.814 20.820 1.00 68.81 80 TYR A O 1
ATOM 679 N N . ARG A 1 81 ? -30.885 3.955 20.210 1.00 71.75 81 ARG A N 1
ATOM 680 C CA . ARG A 1 81 ? -31.668 4.332 21.389 1.00 71.75 81 ARG A CA 1
ATOM 681 C C . ARG A 1 81 ? -32.943 3.474 21.431 1.00 71.75 81 ARG A C 1
ATOM 683 O O . ARG A 1 81 ? -33.824 3.657 20.601 1.00 71.75 81 ARG A O 1
ATOM 690 N N . ARG A 1 82 ? -33.039 2.542 22.392 1.00 67.94 82 ARG A N 1
ATOM 691 C CA . ARG A 1 82 ? -34.203 1.639 22.539 1.00 67.94 82 ARG A CA 1
ATOM 692 C C . ARG A 1 82 ? -35.505 2.390 22.827 1.00 67.94 82 ARG A C 1
ATOM 694 O O . ARG A 1 82 ? -36.552 1.991 22.341 1.00 67.94 82 ARG A O 1
ATOM 701 N N . ASN A 1 83 ? -35.418 3.501 23.559 1.00 68.50 83 ASN A N 1
ATOM 702 C CA . ASN A 1 83 ? -36.551 4.378 23.829 1.00 68.50 83 ASN A CA 1
ATOM 703 C C . ASN A 1 83 ? -36.462 5.609 22.929 1.00 68.50 83 ASN A C 1
ATOM 705 O O . ASN A 1 83 ? -35.703 6.546 23.199 1.00 68.50 83 ASN A O 1
ATOM 709 N N . VAL A 1 84 ? -37.228 5.590 21.842 1.00 71.25 84 VAL A N 1
ATOM 710 C CA . VAL A 1 84 ? -37.431 6.762 20.990 1.00 71.25 84 VAL A CA 1
ATOM 711 C C . VAL A 1 84 ? -38.331 7.736 21.762 1.00 71.25 84 VAL A C 1
ATOM 713 O O . VAL A 1 84 ? -39.445 7.350 22.124 1.00 71.25 84 VAL A O 1
ATOM 716 N N . PRO A 1 85 ? -37.896 8.972 22.069 1.00 65.56 85 PRO A N 1
ATOM 717 C CA . PRO A 1 85 ? -38.773 9.950 22.705 1.00 65.56 85 PRO A CA 1
ATOM 718 C C . PRO A 1 85 ? -39.970 10.212 21.779 1.00 65.56 85 PRO A C 1
ATOM 720 O O . PRO A 1 85 ? -39.776 10.696 20.667 1.00 65.56 85 PRO A O 1
ATOM 723 N N . GLY A 1 86 ? -41.183 9.849 22.207 1.00 70.06 86 GLY A N 1
ATOM 724 C CA . GLY A 1 86 ? -42.417 10.040 21.431 1.00 70.06 86 GLY A CA 1
ATOM 725 C C . GLY A 1 86 ? -43.050 8.780 20.827 1.00 70.06 86 GLY A C 1
ATOM 726 O O . GLY A 1 86 ? -44.082 8.899 20.169 1.00 70.06 86 GLY A O 1
ATOM 727 N N . ALA A 1 87 ? -42.501 7.581 21.056 1.00 65.94 87 ALA A N 1
ATOM 728 C CA . ALA A 1 87 ? -43.238 6.347 20.774 1.00 65.94 87 ALA A CA 1
ATOM 729 C C . ALA A 1 87 ? -44.439 6.251 21.737 1.00 65.94 87 ALA A C 1
ATOM 731 O O . ALA A 1 87 ? -44.252 6.219 22.954 1.00 65.94 87 ALA A O 1
ATOM 732 N N . LYS A 1 88 ? -45.668 6.290 21.202 1.00 64.81 88 LYS A N 1
ATOM 733 C CA . LYS A 1 88 ? -46.890 6.078 21.997 1.00 64.81 88 LYS A CA 1
ATOM 734 C C . LYS A 1 88 ? -46.871 4.663 22.610 1.00 64.81 88 LYS A C 1
ATOM 736 O O . LYS A 1 88 ? -46.353 3.765 21.945 1.00 64.81 88 LYS A O 1
ATOM 741 N N . PRO A 1 89 ? -47.393 4.497 23.841 1.00 64.75 89 PRO A N 1
ATOM 742 C CA . PRO A 1 89 ? -47.462 3.206 24.525 1.00 64.75 89 PRO A CA 1
ATOM 743 C C . PRO A 1 89 ? -48.318 2.188 23.768 1.00 64.75 89 PRO A C 1
ATOM 745 O O . PRO A 1 89 ? -49.238 2.621 23.032 1.00 64.75 89 PRO A O 1
#

Radius of gyration: 21.39 Å; Cα contacts (8 Å, |Δi|>4): 55; chains: 1; bounding box: 65×22×42 Å

Secondary structure (DSSP, 8-state):
-BTTB-HHHHHHHHHHHHHHHHHT-GGGGGHHHHHHHHHHHHHHH-TTHHHHHHHHHHHHHH---TTTTTT----------SS-TT---

InterPro domains:
  IPR007792 Type IV secretion system VirB3/TrbD-like [PF05101] (1-69)

pLDDT: mean 84.64, std 9.1, range [64.75, 95.88]

Organism: NCBI:txid487906

Mean predicted aligned error: 8.38 Å